Protein AF-A0A1J8QN41-F1 (afdb_monomer)

Foldseek 3Di:
DDDPLVCLVVVVDDQAEDEAEDELQNLLVVLVVVQVDADPVSVLVCCCPPPNVPDDSVVSVVLCVVQDLQLQPFPVHPPHNPPCSHSCNRSRRRCRRCVPGVVVVVSSCVSCPPVHHYHYDYD

Structure (mmCIF, N/CA/C/O backbone):
data_AF-A0A1J8QN41-F1
#
_entry.id   AF-A0A1J8QN41-F1
#
loop_
_atom_site.group_PDB
_atom_site.id
_atom_site.type_symbol
_atom_site.label_atom_id
_atom_site.label_alt_id
_atom_site.label_comp_id
_atom_site.label_asym_id
_atom_site.label_entity_id
_atom_site.label_seq_id
_atom_site.pdbx_PDB_ins_code
_atom_site.Cartn_x
_atom_site.Cartn_y
_atom_site.Cartn_z
_atom_site.occupancy
_atom_site.B_iso_or_equiv
_atom_site.auth_seq_id
_atom_site.auth_comp_id
_atom_site.auth_asym_id
_atom_site.auth_atom_id
_atom_site.pdbx_PDB_model_num
ATOM 1 N N . MET A 1 1 ? 6.567 4.244 25.285 1.00 67.06 1 MET A N 1
ATOM 2 C CA . MET A 1 1 ? 5.118 4.215 24.985 1.00 67.06 1 MET A CA 1
ATOM 3 C C . MET A 1 1 ? 4.868 2.998 24.112 1.00 67.06 1 MET A C 1
ATOM 5 O O . MET A 1 1 ? 5.758 2.677 23.335 1.00 67.06 1 MET A O 1
ATOM 9 N N . ALA A 1 2 ? 3.763 2.276 24.304 1.00 86.12 2 ALA A N 1
ATOM 10 C CA . ALA A 1 2 ? 3.444 1.130 23.451 1.00 86.12 2 ALA A CA 1
ATOM 11 C C . ALA A 1 2 ? 3.110 1.605 22.028 1.00 86.12 2 ALA A C 1
ATOM 13 O O . ALA A 1 2 ? 2.601 2.713 21.858 1.00 86.12 2 ALA A O 1
ATOM 14 N N . ASP A 1 3 ? 3.414 0.776 21.031 1.00 93.44 3 ASP A N 1
ATOM 15 C CA . ASP A 1 3 ? 3.052 1.029 19.635 1.00 93.44 3 ASP A CA 1
ATOM 16 C C . ASP A 1 3 ? 1.517 1.133 19.474 1.00 93.44 3 ASP A C 1
ATOM 18 O O . ASP A 1 3 ? 0.796 0.396 20.159 1.00 93.44 3 ASP A O 1
ATOM 22 N N . PRO A 1 4 ? 0.985 2.008 18.596 1.00 95.62 4 PRO A N 1
ATOM 23 C CA . PRO A 1 4 ? -0.457 2.160 18.406 1.00 95.62 4 PRO A CA 1
ATOM 24 C C . PRO A 1 4 ? -1.207 0.849 18.141 1.00 95.62 4 PRO A C 1
ATOM 26 O O . PRO A 1 4 ? -2.293 0.653 18.687 1.00 95.62 4 PRO A O 1
ATOM 29 N N . GLN A 1 5 ? -0.632 -0.087 17.378 1.00 95.69 5 GLN A N 1
ATOM 30 C CA . GLN A 1 5 ? -1.283 -1.374 17.110 1.00 95.69 5 GLN A CA 1
ATOM 31 C C . GLN A 1 5 ? -1.422 -2.204 18.392 1.00 95.69 5 GLN A C 1
ATOM 33 O O . GLN A 1 5 ? -2.444 -2.854 18.610 1.00 95.69 5 GLN A O 1
ATOM 38 N N . GLN A 1 6 ? -0.433 -2.129 19.287 1.00 97.38 6 GLN A N 1
ATOM 39 C CA . GLN A 1 6 ? -0.479 -2.799 20.589 1.00 97.38 6 GLN A CA 1
ATOM 40 C C . GLN A 1 6 ? -1.533 -2.182 21.512 1.00 97.38 6 GLN A C 1
ATOM 42 O O . GLN A 1 6 ? -2.224 -2.916 22.215 1.00 97.38 6 GLN A O 1
ATOM 47 N N . LEU A 1 7 ? -1.706 -0.856 21.485 1.00 97.44 7 LEU A N 1
ATOM 48 C CA . LEU A 1 7 ? -2.762 -0.186 22.251 1.00 97.44 7 LEU A CA 1
ATOM 49 C C . LEU A 1 7 ? -4.157 -0.640 21.802 1.00 97.44 7 LEU A C 1
ATOM 51 O O . LEU A 1 7 ? -5.001 -0.932 22.649 1.00 97.44 7 LEU A O 1
ATOM 55 N N . VAL A 1 8 ? -4.376 -0.781 20.491 1.00 96.81 8 VAL A N 1
ATOM 56 C CA . VAL A 1 8 ? -5.634 -1.312 19.940 1.00 96.81 8 VAL A CA 1
ATOM 57 C C . VAL A 1 8 ? -5.875 -2.755 20.399 1.00 96.81 8 VAL A C 1
ATOM 59 O O . VAL A 1 8 ? -6.972 -3.054 20.866 1.00 96.81 8 VAL A O 1
ATOM 62 N N . LEU A 1 9 ? -4.863 -3.633 20.335 1.00 96.38 9 LEU A N 1
ATOM 63 C CA . LEU A 1 9 ? -4.978 -5.030 20.795 1.00 96.38 9 LEU A CA 1
ATOM 64 C C . LEU A 1 9 ? -5.269 -5.144 22.295 1.00 96.38 9 LEU A C 1
ATOM 66 O O . LEU A 1 9 ? -5.975 -6.051 22.724 1.00 96.38 9 LEU A O 1
ATOM 70 N N . GLN A 1 10 ? -4.740 -4.221 23.095 1.00 96.00 10 GLN A N 1
ATOM 71 C CA . GLN A 1 10 ? -4.986 -4.156 24.537 1.00 96.00 10 GLN A CA 1
ATOM 72 C C . GLN A 1 10 ? -6.358 -3.556 24.881 1.00 96.00 10 GLN A C 1
ATOM 74 O O . GLN A 1 10 ? -6.699 -3.459 26.058 1.00 96.00 10 GLN A O 1
ATOM 79 N N . GLY A 1 11 ? -7.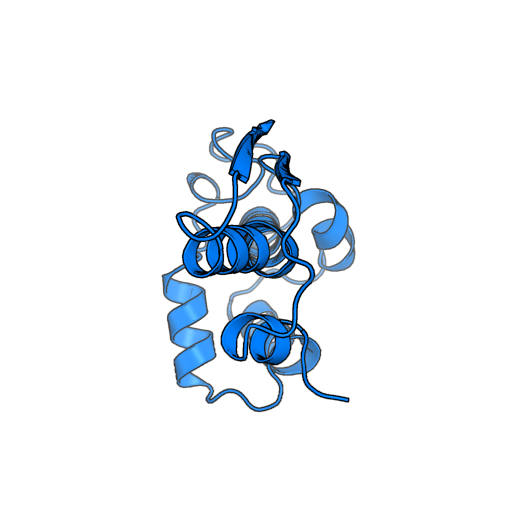132 -3.110 23.884 1.00 94.94 11 GLY A N 1
ATOM 80 C CA . GLY A 1 11 ? -8.378 -2.375 24.097 1.00 94.94 11 GLY A CA 1
ATOM 81 C C . GLY A 1 11 ? -8.167 -0.988 24.710 1.00 94.94 11 GLY A C 1
ATOM 82 O O . GLY A 1 11 ? -9.126 -0.374 25.168 1.00 94.94 11 GLY A O 1
ATOM 83 N N . SER A 1 12 ? -6.930 -0.479 24.716 1.00 96.19 12 SER A N 1
ATOM 84 C CA . SER A 1 12 ? -6.569 0.846 25.225 1.00 96.19 12 SER A CA 1
ATOM 85 C C . SER A 1 12 ? -6.894 1.913 24.182 1.00 96.19 12 SER A C 1
ATOM 87 O O . SER A 1 12 ? -6.024 2.545 23.580 1.00 96.19 12 SER A O 1
ATOM 89 N N . ILE A 1 13 ? -8.186 2.061 23.921 1.00 95.12 13 ILE A N 1
ATOM 90 C CA . ILE A 1 13 ? -8.743 3.006 22.968 1.00 95.12 13 ILE A CA 1
ATOM 91 C C . ILE A 1 13 ? -10.097 3.504 23.469 1.00 95.12 13 ILE A C 1
ATOM 93 O O . ILE A 1 13 ? -10.832 2.772 24.128 1.00 95.12 13 ILE A O 1
ATOM 97 N N . ALA A 1 14 ? -10.426 4.758 23.162 1.00 96.31 14 ALA A N 1
ATOM 98 C CA . ALA A 1 14 ? -11.740 5.309 23.458 1.00 96.31 14 ALA A CA 1
ATOM 99 C C . ALA A 1 14 ? -12.847 4.534 22.723 1.00 96.31 14 ALA A C 1
ATOM 101 O O . ALA A 1 14 ? -12.733 4.262 21.525 1.00 96.31 14 ALA A O 1
ATOM 102 N N . ASP A 1 15 ? -13.916 4.217 23.453 1.00 96.19 15 ASP A N 1
ATOM 103 C CA . ASP A 1 15 ? -15.078 3.498 22.936 1.00 96.19 15 ASP A CA 1
ATOM 104 C C . ASP A 1 15 ? -16.108 4.488 22.374 1.00 96.19 15 ASP A C 1
ATOM 106 O O . ASP A 1 15 ? -17.056 4.892 23.049 1.00 96.19 15 ASP A O 1
ATOM 110 N N . ILE A 1 16 ? -15.846 4.974 21.160 1.00 97.38 16 ILE A N 1
ATOM 111 C CA . ILE A 1 16 ? -16.669 5.968 20.467 1.00 97.38 16 ILE A CA 1
ATOM 112 C C . ILE A 1 16 ? -16.933 5.545 19.015 1.00 97.38 16 ILE A C 1
ATOM 114 O O . ILE A 1 16 ? -16.046 4.989 18.361 1.00 97.38 16 ILE A O 1
ATOM 118 N N . PRO A 1 17 ? -18.127 5.836 18.466 1.00 98.12 17 PRO A N 1
ATOM 119 C CA . PRO A 1 17 ? -18.398 5.623 17.050 1.00 98.12 17 PRO A CA 1
ATOM 120 C C . PRO A 1 17 ? -17.418 6.385 16.151 1.00 98.12 17 PRO A C 1
ATOM 122 O O . PRO A 1 17 ? -17.106 7.545 16.428 1.00 98.12 17 PRO A O 1
ATOM 125 N N . PHE A 1 18 ? -16.974 5.771 15.050 1.00 97.62 18 PHE A N 1
ATOM 126 C CA . PHE A 1 18 ? -16.061 6.422 14.103 1.00 97.62 18 PHE A CA 1
ATOM 127 C C . PHE A 1 18 ? -16.309 6.027 12.642 1.00 97.62 18 PHE A C 1
ATOM 129 O O . PHE A 1 18 ? -16.865 4.968 12.340 1.00 97.62 18 PHE A O 1
ATOM 136 N N . ILE A 1 19 ? -15.850 6.892 11.734 1.00 98.06 19 ILE A N 1
ATOM 137 C CA . ILE A 1 19 ? -15.787 6.653 10.288 1.00 98.06 19 ILE A CA 1
ATOM 138 C C . ILE A 1 19 ? -14.318 6.711 9.867 1.00 98.06 19 ILE A C 1
ATOM 140 O O . ILE A 1 19 ? -13.575 7.564 10.349 1.00 98.06 19 ILE A O 1
ATOM 144 N N . THR A 1 20 ? -13.888 5.810 8.986 1.00 97.88 20 THR A N 1
ATOM 145 C CA . THR A 1 20 ? -12.519 5.793 8.449 1.00 97.88 20 THR A CA 1
ATOM 146 C C . THR A 1 20 ? -12.518 5.409 6.973 1.00 97.88 20 THR A C 1
ATOM 148 O O . THR A 1 20 ? -13.280 4.543 6.552 1.00 97.88 20 THR A O 1
ATOM 151 N N . GLY A 1 21 ? -11.669 6.028 6.169 1.00 97.56 21 GLY A N 1
ATOM 152 C CA . GLY A 1 21 ? -11.544 5.714 4.752 1.00 97.56 21 GLY A CA 1
ATOM 153 C C . GLY A 1 21 ? -10.164 6.070 4.241 1.00 97.56 21 GLY A C 1
ATOM 154 O O . GLY A 1 21 ? -9.406 6.726 4.952 1.00 97.56 21 GLY A O 1
ATOM 155 N N . ASP A 1 22 ? -9.887 5.610 3.029 1.00 98.38 22 ASP A N 1
ATOM 156 C CA . ASP A 1 22 ? -8.669 5.902 2.277 1.00 98.38 22 ASP A CA 1
ATOM 157 C C . ASP A 1 22 ? -9.072 6.264 0.842 1.00 98.38 22 ASP A C 1
ATOM 159 O O . ASP A 1 22 ? -10.099 5.774 0.354 1.00 98.38 22 ASP A O 1
ATOM 163 N N . CYS A 1 23 ? -8.239 7.040 0.160 1.00 97.88 23 CYS A N 1
ATOM 164 C CA . CYS A 1 23 ? -8.244 7.117 -1.298 1.00 97.88 23 CYS A CA 1
ATOM 165 C C . CYS A 1 23 ? -7.786 5.771 -1.890 1.00 97.88 23 CYS A C 1
ATOM 167 O O . CYS A 1 23 ? -7.036 5.039 -1.249 1.00 97.88 23 CYS A O 1
ATOM 169 N N . ASP A 1 24 ? -8.166 5.437 -3.119 1.00 96.75 24 ASP A N 1
ATOM 170 C CA . ASP A 1 24 ? -7.715 4.199 -3.768 1.00 96.75 24 ASP A CA 1
ATOM 171 C C . ASP A 1 24 ? -6.197 4.179 -4.009 1.00 96.75 24 ASP A C 1
ATOM 173 O O . ASP A 1 24 ? -5.570 3.124 -3.934 1.00 96.75 24 ASP A O 1
ATOM 177 N N . ASP A 1 25 ? -5.593 5.350 -4.218 1.00 98.25 25 ASP A N 1
ATOM 178 C CA . ASP A 1 25 ? -4.209 5.504 -4.673 1.00 98.25 25 ASP A CA 1
ATOM 179 C C . ASP A 1 25 ? -3.322 6.317 -3.708 1.00 98.25 25 ASP A C 1
ATOM 181 O O . ASP A 1 25 ? -2.476 7.114 -4.134 1.00 98.25 25 ASP A O 1
ATOM 185 N N . GLU A 1 26 ? -3.486 6.110 -2.394 1.00 98.38 26 GLU A N 1
ATOM 186 C CA . GLU A 1 26 ? -2.787 6.860 -1.327 1.00 98.38 26 GLU A CA 1
ATOM 187 C C . GLU A 1 26 ? -1.265 6.926 -1.516 1.00 98.38 26 GLU A C 1
ATOM 189 O O . GLU A 1 26 ? -0.621 7.942 -1.255 1.00 98.38 26 GLU A O 1
ATOM 194 N N . GLY A 1 27 ? -0.662 5.832 -1.986 1.00 98.12 27 GLY A N 1
ATOM 195 C CA . GLY A 1 27 ? 0.789 5.705 -2.086 1.00 98.12 27 GLY A CA 1
ATOM 196 C C . GLY A 1 27 ? 1.436 6.506 -3.217 1.00 98.12 27 GLY A C 1
ATOM 197 O O . GLY A 1 27 ? 2.644 6.753 -3.180 1.00 98.12 27 GLY A O 1
ATOM 198 N N . THR A 1 28 ? 0.659 6.937 -4.215 1.00 98.19 28 THR A N 1
ATOM 199 C CA . THR A 1 28 ? 1.192 7.552 -5.444 1.00 98.19 28 THR A CA 1
ATOM 200 C C . THR A 1 28 ? 2.013 8.805 -5.165 1.00 98.19 28 THR A C 1
ATOM 202 O O . THR A 1 28 ? 3.114 8.954 -5.701 1.00 98.19 28 THR A O 1
ATOM 205 N N . ILE A 1 29 ? 1.528 9.683 -4.281 1.00 97.62 29 ILE A N 1
ATOM 206 C CA . ILE A 1 29 ? 2.217 10.933 -3.944 1.00 97.62 29 ILE A CA 1
ATOM 207 C C . ILE A 1 29 ? 3.552 10.683 -3.228 1.00 97.62 29 ILE A C 1
ATOM 209 O O . ILE A 1 29 ? 4.528 11.399 -3.459 1.00 97.62 29 ILE A O 1
ATOM 213 N N . PHE A 1 30 ? 3.634 9.636 -2.408 1.00 96.44 30 PHE A N 1
ATOM 214 C CA . PHE A 1 30 ? 4.847 9.289 -1.666 1.00 96.44 30 PHE A CA 1
ATOM 215 C C . PHE A 1 30 ? 5.916 8.673 -2.580 1.00 96.44 30 PHE A C 1
ATOM 217 O O . PHE A 1 30 ? 7.115 8.919 -2.400 1.00 96.44 30 PHE A O 1
ATOM 224 N N . SER A 1 31 ? 5.492 7.956 -3.622 1.00 97.31 31 SER A N 1
ATOM 225 C CA . SER A 1 31 ? 6.383 7.250 -4.548 1.00 97.31 31 SER A CA 1
ATOM 226 C C . SER A 1 31 ? 7.187 8.159 -5.479 1.00 97.31 31 SER A C 1
ATOM 228 O O . SER A 1 31 ? 8.229 7.742 -5.993 1.00 97.31 31 SER A O 1
ATOM 230 N N . PHE A 1 32 ? 6.808 9.434 -5.629 1.00 97.56 32 PHE A N 1
ATOM 231 C CA . PHE A 1 32 ? 7.627 10.422 -6.350 1.00 97.56 32 PHE A CA 1
ATOM 232 C C . PHE A 1 32 ? 9.030 10.589 -5.749 1.00 97.56 32 PHE A C 1
ATOM 234 O O . PHE A 1 32 ? 9.975 10.919 -6.463 1.00 97.56 32 PHE A O 1
ATOM 241 N N . SER A 1 33 ? 9.197 10.321 -4.451 1.00 96.50 33 SER A N 1
ATOM 242 C CA . SER A 1 33 ? 10.501 10.390 -3.778 1.00 96.50 33 SER A CA 1
ATOM 243 C C . SER A 1 33 ? 11.436 9.210 -4.091 1.00 96.50 33 SER A C 1
ATOM 245 O O . SER A 1 33 ? 12.602 9.236 -3.707 1.00 96.50 33 SER A O 1
ATOM 247 N N . THR A 1 34 ? 10.945 8.192 -4.804 1.00 97.00 34 THR A N 1
ATOM 248 C CA . THR A 1 34 ? 11.638 6.910 -5.037 1.00 97.00 34 THR A CA 1
ATOM 249 C C . THR A 1 34 ? 11.864 6.586 -6.516 1.00 97.00 34 THR A C 1
ATOM 251 O O . THR A 1 34 ? 12.178 5.453 -6.870 1.00 97.00 34 THR A O 1
ATOM 254 N N . LEU A 1 35 ? 11.736 7.576 -7.408 1.00 98.00 35 LEU A N 1
ATOM 255 C CA . LEU A 1 35 ? 11.816 7.379 -8.866 1.00 98.00 35 LEU A CA 1
ATOM 256 C C . LEU A 1 35 ? 13.160 6.814 -9.363 1.00 98.00 35 LEU A C 1
ATOM 258 O O . LEU A 1 35 ? 13.233 6.290 -10.472 1.00 98.00 35 LEU A O 1
ATOM 262 N N . ASN A 1 36 ? 14.222 6.903 -8.559 1.00 98.00 36 ASN A N 1
ATOM 263 C CA . ASN A 1 36 ? 15.529 6.320 -8.861 1.00 98.00 36 ASN A CA 1
ATOM 264 C C . ASN A 1 36 ? 15.594 4.794 -8.647 1.00 98.00 36 ASN A C 1
ATOM 266 O O . ASN A 1 36 ? 16.560 4.169 -9.084 1.00 98.00 36 ASN A O 1
ATOM 270 N N . ILE A 1 37 ? 14.596 4.192 -7.995 1.00 98.19 37 ILE A N 1
ATOM 271 C CA . ILE A 1 37 ? 14.481 2.742 -7.815 1.00 98.19 37 ILE A CA 1
ATOM 272 C C . ILE A 1 37 ? 13.839 2.151 -9.069 1.00 98.19 37 ILE A C 1
ATOM 274 O O . ILE A 1 37 ? 12.707 2.472 -9.427 1.00 98.19 37 ILE A O 1
ATOM 278 N N . THR A 1 38 ? 14.589 1.297 -9.764 1.00 97.62 38 THR A N 1
ATOM 279 C CA . THR A 1 38 ? 14.200 0.764 -11.082 1.00 97.62 38 THR A CA 1
ATOM 280 C C . THR A 1 38 ? 14.345 -0.752 -11.197 1.00 97.62 38 THR A C 1
ATOM 282 O O . THR A 1 38 ? 13.875 -1.338 -12.168 1.00 97.62 38 THR A O 1
ATOM 285 N N . THR A 1 39 ? 14.946 -1.413 -10.205 1.00 98.38 39 THR A N 1
ATOM 286 C CA . THR A 1 39 ? 15.138 -2.870 -10.192 1.00 98.38 39 THR A CA 1
ATOM 287 C C . THR A 1 39 ? 14.601 -3.496 -8.910 1.00 98.38 39 THR A C 1
ATOM 289 O O . THR A 1 39 ? 14.528 -2.839 -7.871 1.00 98.38 39 THR A O 1
ATOM 292 N N . ASP A 1 40 ? 14.284 -4.790 -8.968 1.00 97.88 40 ASP A N 1
ATOM 293 C CA . ASP A 1 40 ? 13.818 -5.561 -7.810 1.00 97.88 40 ASP A CA 1
ATOM 294 C C . ASP A 1 40 ? 14.833 -5.558 -6.663 1.00 97.88 40 ASP A C 1
ATOM 296 O O . ASP A 1 40 ? 14.450 -5.443 -5.504 1.00 97.88 40 ASP A O 1
ATOM 300 N N . ALA A 1 41 ? 16.132 -5.612 -6.978 1.00 98.25 41 ALA A N 1
ATOM 301 C CA . ALA A 1 41 ? 17.191 -5.556 -5.974 1.00 98.25 41 ALA A CA 1
ATOM 302 C C . ALA A 1 41 ? 17.232 -4.198 -5.254 1.00 98.25 41 ALA A C 1
ATOM 304 O O . ALA A 1 41 ? 17.330 -4.161 -4.031 1.00 98.25 41 ALA A O 1
ATOM 305 N N . GLN A 1 42 ? 17.096 -3.089 -5.993 1.00 98.50 42 GLN A N 1
ATOM 306 C CA . GLN A 1 42 ? 17.032 -1.745 -5.403 1.00 98.50 42 GLN A CA 1
ATOM 307 C C . GLN A 1 42 ? 15.777 -1.562 -4.544 1.00 98.50 42 GLN A C 1
ATOM 309 O O . GLN A 1 42 ? 15.837 -0.926 -3.494 1.00 98.50 42 GLN A O 1
ATOM 314 N N . LEU A 1 43 ? 14.643 -2.124 -4.975 1.00 98.12 43 LEU A N 1
ATOM 315 C CA . LEU A 1 43 ? 13.414 -2.097 -4.191 1.00 98.12 43 LEU A CA 1
ATOM 316 C C . LEU A 1 43 ? 13.553 -2.928 -2.908 1.00 98.12 43 LEU A C 1
ATOM 318 O O . LEU A 1 43 ? 13.211 -2.439 -1.835 1.00 98.12 43 LEU A O 1
ATOM 322 N N . ALA A 1 44 ? 14.089 -4.148 -2.997 1.00 98.31 44 ALA A N 1
ATOM 323 C CA . ALA A 1 44 ? 14.352 -4.995 -1.834 1.00 98.31 44 ALA A CA 1
ATOM 324 C C . ALA A 1 44 ? 15.277 -4.297 -0.827 1.00 98.31 44 ALA A C 1
ATOM 326 O O . ALA A 1 44 ? 14.984 -4.274 0.367 1.00 98.31 44 ALA A O 1
ATOM 327 N N . GLU A 1 45 ? 16.362 -3.687 -1.313 1.00 98.44 45 GLU A N 1
ATOM 328 C CA . GLU A 1 45 ? 17.296 -2.915 -0.493 1.00 98.44 45 GLU A CA 1
ATOM 329 C C . GLU A 1 45 ? 16.592 -1.736 0.186 1.00 98.44 45 GLU A C 1
ATOM 331 O O . GLU A 1 45 ? 16.689 -1.585 1.400 1.00 98.44 45 GLU A O 1
ATOM 336 N N . TYR A 1 46 ? 15.804 -0.954 -0.555 1.00 98.12 46 TYR A N 1
ATOM 337 C CA . TYR A 1 46 ? 15.039 0.159 0.007 1.00 98.12 46 TYR A CA 1
ATOM 338 C C . TYR A 1 46 ? 14.067 -0.290 1.111 1.00 98.12 46 TYR A C 1
ATOM 340 O O . TYR A 1 46 ? 14.017 0.322 2.182 1.00 98.12 46 TYR A O 1
ATOM 348 N N . LEU A 1 47 ? 13.320 -1.374 0.884 1.00 98.12 47 LEU A N 1
ATOM 349 C CA . LEU A 1 47 ? 12.383 -1.926 1.866 1.00 98.12 47 LEU A CA 1
ATOM 350 C C . LEU A 1 47 ? 13.111 -2.441 3.110 1.00 98.12 47 LEU A C 1
ATOM 352 O O . LEU A 1 47 ? 12.694 -2.147 4.230 1.00 98.12 47 LEU A O 1
ATOM 356 N N . GLN A 1 48 ? 14.224 -3.154 2.931 1.00 98.25 48 GLN A N 1
ATOM 357 C CA . GLN A 1 48 ? 15.046 -3.624 4.041 1.00 98.25 48 GLN A CA 1
ATOM 358 C C . GLN A 1 48 ? 15.635 -2.447 4.825 1.00 98.25 48 GLN A C 1
ATOM 360 O O . GLN A 1 48 ? 15.585 -2.454 6.046 1.00 98.25 48 GLN A O 1
ATOM 365 N N . THR A 1 49 ? 16.181 -1.426 4.168 1.00 97.88 49 THR A N 1
ATOM 366 C CA . THR A 1 49 ? 16.867 -0.320 4.849 1.00 97.88 49 THR A CA 1
ATOM 367 C C . THR A 1 49 ? 15.904 0.617 5.574 1.00 97.88 49 THR A C 1
ATOM 369 O O . THR A 1 49 ? 16.173 0.992 6.715 1.00 97.88 49 THR A O 1
ATOM 372 N N . TYR A 1 50 ? 14.806 1.016 4.928 1.00 97.19 50 TYR A N 1
ATOM 373 C CA . TYR A 1 50 ? 13.985 2.133 5.407 1.00 97.19 50 TYR A CA 1
ATOM 374 C C . TYR A 1 50 ? 12.663 1.717 6.046 1.00 97.19 50 TYR A C 1
ATOM 376 O O . TYR A 1 50 ? 12.171 2.433 6.914 1.00 97.19 50 TYR A O 1
ATOM 384 N N . TRP A 1 51 ? 12.095 0.578 5.647 1.00 96.88 51 TRP A N 1
ATOM 385 C CA . TRP A 1 51 ? 10.797 0.127 6.155 1.00 96.88 51 TRP A CA 1
ATOM 386 C C . TRP A 1 51 ? 10.944 -0.964 7.207 1.00 96.88 51 TRP A C 1
ATOM 388 O O . TRP A 1 51 ? 10.311 -0.909 8.261 1.00 96.88 51 TRP A O 1
ATOM 398 N N . PHE A 1 52 ? 11.808 -1.942 6.947 1.00 97.19 52 PHE A N 1
ATOM 399 C CA . PHE A 1 52 ? 11.888 -3.158 7.744 1.00 97.19 52 PHE A CA 1
ATOM 400 C C . PHE A 1 52 ? 13.339 -3.560 8.073 1.00 97.19 52 PHE A C 1
ATOM 402 O O . PHE A 1 52 ? 13.743 -4.682 7.765 1.00 97.19 52 PHE A O 1
ATOM 409 N N . PRO A 1 53 ? 14.122 -2.708 8.769 1.00 97.62 53 PRO A N 1
ATOM 410 C CA . PRO A 1 53 ? 15.545 -2.952 9.062 1.00 97.62 53 PRO A CA 1
ATOM 411 C C . PRO A 1 53 ? 15.824 -4.252 9.814 1.00 97.62 53 PRO A C 1
ATOM 413 O O . PRO A 1 53 ? 16.891 -4.839 9.646 1.00 97.62 53 PRO A O 1
ATOM 416 N N . SER A 1 54 ? 14.861 -4.730 10.602 1.00 97.31 54 SER A N 1
ATOM 417 C CA . SER A 1 54 ? 14.987 -5.956 11.396 1.00 97.31 54 SER A CA 1
ATOM 418 C C . SER A 1 54 ? 14.285 -7.170 10.778 1.00 97.31 54 SER A C 1
ATOM 420 O O . SER A 1 54 ? 14.285 -8.237 11.393 1.00 97.31 54 SER A O 1
ATOM 422 N N . ALA A 1 55 ? 13.641 -7.032 9.613 1.00 97.19 55 ALA A N 1
ATOM 423 C CA . ALA A 1 55 ? 12.959 -8.158 8.984 1.00 97.19 55 ALA A CA 1
ATOM 424 C C . ALA A 1 55 ? 13.968 -9.138 8.362 1.00 97.19 55 ALA A C 1
ATOM 426 O O . ALA A 1 55 ? 14.987 -8.704 7.818 1.00 97.19 55 ALA A O 1
ATOM 427 N N . PRO A 1 56 ? 13.695 -10.455 8.399 1.00 97.75 56 PRO A N 1
ATOM 428 C CA . PRO A 1 56 ? 14.462 -11.426 7.629 1.00 97.75 56 PRO A CA 1
ATOM 429 C C . PRO A 1 56 ? 14.339 -11.153 6.126 1.00 97.75 56 PRO A C 1
ATOM 431 O O . PRO A 1 56 ? 13.243 -10.858 5.650 1.00 97.75 56 PRO A O 1
ATOM 434 N N . ALA A 1 57 ? 15.417 -11.362 5.367 1.00 95.94 57 ALA A N 1
ATOM 435 C CA . ALA A 1 57 ? 15.420 -11.170 3.912 1.00 95.94 57 ALA A CA 1
ATOM 436 C C . ALA A 1 57 ? 14.286 -11.939 3.203 1.00 95.94 57 ALA A C 1
ATOM 438 O O . ALA A 1 57 ? 13.610 -11.387 2.341 1.00 95.94 57 ALA A O 1
ATOM 439 N N . ALA A 1 58 ? 13.988 -13.166 3.649 1.00 97.88 58 ALA A N 1
ATOM 440 C CA . ALA A 1 58 ? 12.890 -13.976 3.115 1.00 97.88 58 ALA A CA 1
ATOM 441 C C . ALA A 1 58 ? 11.505 -13.307 3.248 1.00 97.88 58 ALA A C 1
ATOM 443 O O . ALA A 1 58 ? 10.631 -13.531 2.416 1.00 97.88 58 ALA A O 1
ATOM 444 N N . ALA A 1 59 ? 11.293 -12.471 4.272 1.00 98.12 59 ALA A N 1
ATOM 445 C CA . ALA A 1 59 ? 10.048 -11.719 4.420 1.00 98.12 59 ALA A CA 1
ATOM 446 C C . ALA A 1 59 ? 9.952 -10.583 3.389 1.00 98.12 59 ALA A C 1
ATOM 448 O O . ALA A 1 59 ? 8.871 -10.333 2.860 1.00 98.12 59 ALA A O 1
ATOM 449 N N . ILE A 1 60 ? 11.076 -9.934 3.062 1.00 98.25 60 ILE A N 1
ATOM 450 C CA . ILE A 1 60 ? 11.140 -8.928 1.991 1.00 98.25 60 ILE A CA 1
ATOM 451 C C . ILE A 1 60 ? 10.920 -9.588 0.629 1.00 98.25 60 ILE A C 1
ATOM 453 O O . ILE A 1 60 ? 10.133 -9.094 -0.171 1.00 98.25 60 ILE A O 1
ATOM 457 N N . GLU A 1 61 ? 11.539 -10.739 0.377 1.00 97.00 61 GLU A N 1
ATOM 458 C CA . GLU A 1 61 ? 11.317 -11.512 -0.851 1.00 97.00 61 GLU A CA 1
ATOM 459 C C . GLU A 1 61 ? 9.845 -11.914 -1.004 1.00 97.00 61 GLU A C 1
ATOM 461 O O . GLU A 1 61 ? 9.257 -11.742 -2.070 1.00 97.00 61 GLU A O 1
ATOM 466 N N . GLN A 1 62 ? 9.215 -12.382 0.076 1.00 98.06 62 GLN A N 1
ATOM 467 C CA . GLN A 1 62 ? 7.792 -12.710 0.072 1.00 98.06 62 GLN A CA 1
ATOM 468 C C . GLN A 1 62 ? 6.914 -11.472 -0.167 1.00 98.06 62 GLN A C 1
ATOM 470 O O . GLN A 1 62 ? 5.927 -11.549 -0.897 1.00 98.06 62 GLN A O 1
ATOM 475 N N . LEU A 1 63 ? 7.281 -10.320 0.397 1.00 97.50 63 LEU A N 1
ATOM 476 C CA . LEU A 1 63 ? 6.600 -9.055 0.136 1.00 97.50 63 LEU A CA 1
ATOM 477 C C . LEU A 1 63 ? 6.661 -8.687 -1.355 1.00 97.50 63 LEU A C 1
ATOM 479 O O . LEU A 1 63 ? 5.647 -8.308 -1.934 1.00 97.50 63 LEU A O 1
ATOM 483 N N . LEU A 1 64 ? 7.812 -8.879 -2.002 1.00 97.62 64 LEU A N 1
ATOM 484 C CA . LEU A 1 64 ? 7.967 -8.658 -3.441 1.00 97.62 64 LEU A CA 1
ATOM 485 C C . LEU A 1 64 ? 7.147 -9.629 -4.305 1.00 97.62 64 LEU A C 1
ATOM 487 O O . LEU A 1 64 ? 6.841 -9.298 -5.448 1.00 97.62 64 LEU A O 1
ATOM 491 N N . VAL A 1 65 ? 6.750 -10.790 -3.783 1.00 98.06 65 VAL A N 1
ATOM 492 C CA . VAL A 1 65 ? 5.789 -11.679 -4.458 1.00 98.06 65 VAL A CA 1
ATOM 493 C C . VAL A 1 65 ? 4.363 -11.134 -4.352 1.00 98.06 65 VAL A C 1
ATOM 495 O O . VAL A 1 65 ? 3.614 -11.212 -5.323 1.00 98.06 65 VAL A O 1
ATOM 498 N N . TYR A 1 66 ? 3.982 -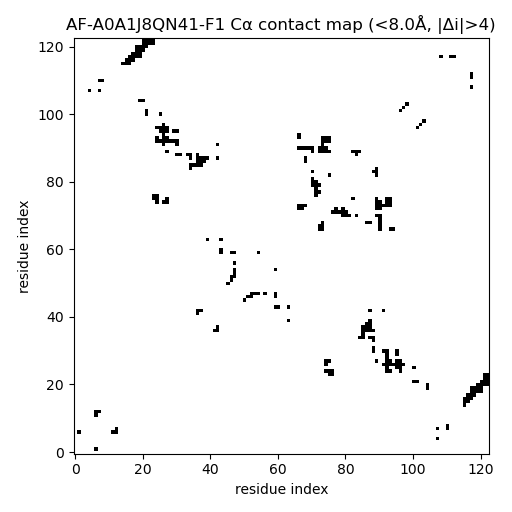10.570 -3.201 1.00 98.12 66 TYR A N 1
ATOM 499 C CA . TYR A 1 66 ? 2.647 -9.985 -3.009 1.00 98.12 66 TYR A CA 1
ATOM 500 C C . TYR A 1 66 ? 2.429 -8.692 -3.792 1.00 98.12 66 TYR A C 1
ATOM 502 O O . TYR A 1 66 ? 1.307 -8.422 -4.208 1.00 98.1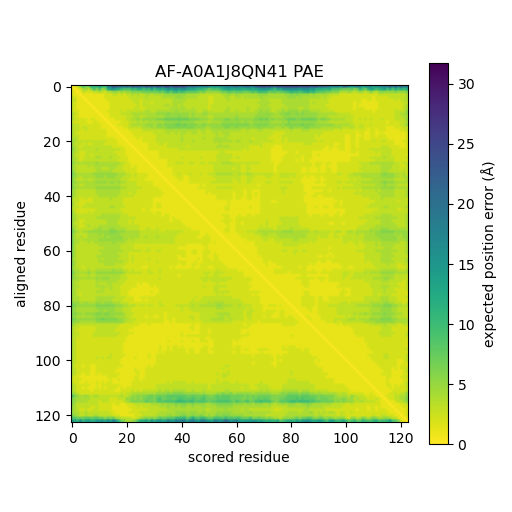2 66 TYR A O 1
ATOM 510 N N . TYR A 1 67 ? 3.495 -7.930 -4.023 1.00 98.31 67 TYR A N 1
ATOM 511 C CA . TYR A 1 67 ? 3.489 -6.760 -4.895 1.00 98.31 67 TYR A CA 1
ATOM 512 C C . TYR A 1 67 ? 4.319 -7.080 -6.137 1.00 98.31 67 TYR A C 1
ATOM 514 O O . TYR A 1 67 ? 5.526 -6.858 -6.101 1.00 98.31 67 TYR A O 1
ATOM 522 N N . PRO A 1 68 ? 3.751 -7.642 -7.216 1.00 97.81 68 PRO A N 1
ATOM 523 C CA . PRO A 1 68 ? 4.511 -7.963 -8.423 1.00 97.81 68 PRO A CA 1
ATOM 524 C C . PRO A 1 68 ? 4.928 -6.700 -9.197 1.00 97.81 68 PRO A C 1
ATOM 526 O O . PRO A 1 68 ? 4.328 -5.640 -9.053 1.00 97.81 68 PRO A O 1
ATOM 529 N N . GLN A 1 69 ? 5.948 -6.813 -10.057 1.00 97.06 69 GLN A N 1
ATOM 530 C CA . GLN A 1 69 ? 6.395 -5.712 -10.931 1.00 97.06 69 GLN A CA 1
ATOM 531 C C . GLN A 1 69 ? 5.457 -5.457 -12.131 1.00 97.06 69 GLN A C 1
ATOM 533 O O . GLN A 1 69 ? 5.676 -4.534 -12.908 1.00 97.06 69 GLN A O 1
ATOM 538 N N . ASP A 1 70 ? 4.431 -6.286 -12.327 1.00 98.06 70 ASP A N 1
ATOM 539 C CA . ASP A 1 70 ? 3.446 -6.086 -13.388 1.00 98.06 70 ASP A CA 1
ATOM 540 C C . ASP A 1 70 ? 2.704 -4.750 -13.176 1.00 98.06 70 ASP A C 1
ATOM 542 O O . ASP A 1 70 ? 1.954 -4.621 -12.203 1.00 98.06 70 ASP A O 1
ATOM 546 N N . PRO A 1 71 ? 2.871 -3.757 -14.072 1.00 97.38 71 PRO A N 1
ATOM 547 C CA . PRO A 1 71 ? 2.333 -2.411 -13.875 1.00 97.38 71 PRO A CA 1
ATOM 548 C C . PRO A 1 71 ? 0.799 -2.383 -13.853 1.00 97.38 71 PRO A C 1
ATOM 550 O O . PRO A 1 71 ? 0.203 -1.433 -13.345 1.00 97.38 71 PRO A O 1
ATOM 553 N N . THR A 1 72 ? 0.140 -3.428 -14.369 1.00 98.19 72 THR A N 1
ATOM 554 C CA . THR A 1 72 ? -1.324 -3.546 -14.342 1.00 98.19 72 THR A CA 1
ATOM 555 C C . THR A 1 72 ? -1.880 -3.851 -12.951 1.00 98.19 72 THR A C 1
ATOM 557 O O . THR A 1 72 ? -3.062 -3.619 -12.714 1.00 98.19 72 THR A O 1
ATOM 560 N N . GLN A 1 73 ? -1.035 -4.324 -12.031 1.00 98.38 73 GLN A N 1
ATOM 561 C CA . GLN A 1 73 ? -1.405 -4.663 -10.654 1.00 98.38 73 GLN A CA 1
ATOM 562 C C . GLN A 1 73 ? -1.033 -3.565 -9.651 1.00 98.38 73 GLN A C 1
ATOM 564 O O . GLN A 1 73 ? -1.281 -3.724 -8.458 1.00 98.38 73 GLN A O 1
ATOM 569 N N . GLY A 1 74 ? -0.423 -2.470 -10.119 1.00 98.12 74 GLY A N 1
ATOM 570 C CA . GLY A 1 74 ? 0.046 -1.390 -9.261 1.00 98.12 74 GLY A CA 1
ATOM 571 C C . GLY A 1 74 ? -0.823 -0.125 -9.275 1.00 98.12 74 GLY A C 1
ATOM 572 O O . GLY A 1 74 ? -1.618 0.078 -10.190 1.00 98.12 74 GLY A O 1
ATOM 573 N N . SER A 1 75 ? -0.601 0.757 -8.297 1.00 98.50 75 SER A N 1
ATOM 574 C CA . SER A 1 75 ? -1.244 2.067 -8.136 1.00 98.50 75 SER A CA 1
ATOM 575 C C . SER A 1 75 ? -0.577 3.157 -9.009 1.00 98.50 75 SER A C 1
ATOM 577 O O . SER A 1 75 ? 0.648 3.263 -8.966 1.00 98.50 75 SER A O 1
ATOM 579 N N . PRO A 1 76 ? -1.294 3.981 -9.808 1.00 98.44 76 PRO A N 1
ATOM 580 C CA . PRO A 1 76 ? -2.749 4.097 -9.865 1.00 98.44 76 PRO A CA 1
ATOM 581 C C . PRO A 1 76 ? -3.460 2.832 -10.350 1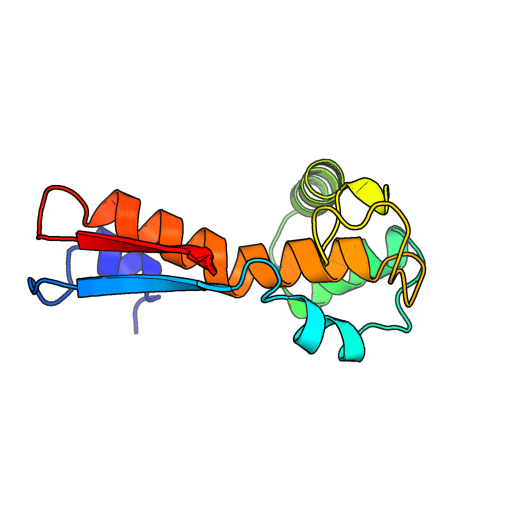.00 98.44 76 PRO A C 1
ATOM 583 O O . PRO A 1 76 ? -3.157 2.340 -11.448 1.00 98.44 76 PRO A O 1
ATOM 586 N N . TYR A 1 77 ? -4.372 2.299 -9.534 1.00 98.12 77 TYR A N 1
ATOM 587 C CA . TYR A 1 77 ? -5.029 1.020 -9.801 1.00 98.12 77 TYR A CA 1
ATOM 588 C C . TYR A 1 77 ? -5.978 1.131 -11.001 1.00 98.12 77 TYR A C 1
ATOM 590 O O . TYR A 1 77 ? -6.396 2.217 -11.389 1.00 98.12 77 TYR A O 1
ATOM 598 N N . ASP A 1 78 ? -6.268 0.003 -11.655 1.00 97.44 78 ASP A N 1
ATOM 599 C CA . ASP A 1 78 ? -7.186 -0.080 -12.805 1.00 97.44 78 ASP A CA 1
ATOM 600 C C . ASP A 1 78 ? -6.824 0.808 -14.019 1.00 97.44 78 ASP A C 1
ATOM 602 O O . ASP A 1 78 ? -7.632 1.028 -14.922 1.00 97.44 78 ASP A O 1
ATOM 606 N N . THR A 1 79 ? -5.568 1.261 -14.110 1.00 98.38 79 THR A N 1
ATOM 607 C CA . THR A 1 79 ? -5.059 2.061 -15.244 1.00 98.38 79 THR A CA 1
ATOM 608 C C . THR A 1 79 ? -4.208 1.262 -16.242 1.00 98.38 79 THR A C 1
ATOM 610 O O . THR A 1 79 ? -3.633 1.821 -17.182 1.00 98.38 79 THR A O 1
ATOM 613 N N . GLY A 1 80 ? -4.108 -0.061 -16.070 1.00 97.75 80 GLY A N 1
ATOM 614 C CA . GLY A 1 80 ? -3.234 -0.910 -16.882 1.00 97.75 80 GLY A CA 1
ATOM 615 C C . GLY A 1 80 ? -1.768 -0.476 -16.763 1.00 97.75 80 GLY A C 1
ATOM 616 O O . GLY A 1 80 ? -1.280 -0.245 -15.664 1.00 97.75 80 GLY A O 1
ATOM 617 N N . ALA A 1 81 ? -1.064 -0.338 -17.889 1.00 97.06 81 ALA A N 1
ATOM 618 C CA . ALA A 1 81 ? 0.338 0.104 -17.913 1.00 97.06 81 ALA A CA 1
ATOM 619 C C . ALA A 1 81 ? 0.520 1.638 -17.945 1.00 97.06 81 ALA A C 1
ATOM 621 O O . ALA A 1 81 ? 1.641 2.125 -18.098 1.00 97.06 81 ALA A O 1
ATOM 622 N N . LEU A 1 82 ? -0.564 2.418 -17.861 1.00 98.31 82 LEU A N 1
ATOM 623 C CA . LEU A 1 82 ? -0.466 3.877 -17.813 1.00 98.31 82 LEU A CA 1
ATOM 624 C C . LEU A 1 82 ? 0.126 4.337 -16.474 1.00 98.31 82 LEU A C 1
ATOM 626 O O . LEU A 1 82 ? -0.041 3.678 -15.449 1.00 98.31 82 LEU A O 1
ATOM 630 N N . TYR A 1 83 ? 0.776 5.503 -16.500 1.00 97.69 83 TYR A N 1
ATOM 631 C CA . TYR A 1 83 ? 1.334 6.196 -15.329 1.00 97.69 83 TYR A CA 1
ATOM 632 C C . TYR A 1 83 ? 2.505 5.490 -14.618 1.00 97.69 83 TYR A C 1
ATOM 634 O O . TYR A 1 83 ? 2.849 5.858 -13.500 1.00 97.69 83 TYR A O 1
ATOM 642 N N . GLU A 1 84 ? 3.176 4.537 -15.269 1.00 97.19 84 GLU A N 1
ATOM 643 C CA . GLU A 1 84 ? 4.431 3.953 -14.772 1.00 97.19 84 GLU A CA 1
ATOM 644 C C . GLU A 1 84 ? 5.597 4.953 -14.930 1.00 97.19 84 GLU A C 1
ATOM 646 O O . GLU A 1 84 ? 6.288 4.979 -15.948 1.00 97.19 84 GLU A O 1
ATOM 651 N N . LEU A 1 85 ? 5.791 5.834 -13.940 1.00 97.44 85 LEU A N 1
ATOM 652 C CA . LEU A 1 85 ? 6.785 6.920 -14.009 1.00 97.44 85 LEU A CA 1
ATOM 653 C C . LEU A 1 85 ? 8.246 6.438 -13.908 1.00 97.44 85 LEU A C 1
ATOM 655 O O . LEU A 1 85 ? 9.160 7.125 -14.364 1.00 97.44 85 LEU A O 1
ATOM 659 N N . SER A 1 86 ? 8.473 5.268 -13.316 1.00 96.69 86 SER A N 1
ATOM 660 C CA . SER A 1 86 ? 9.739 4.525 -13.289 1.00 96.69 86 SER A CA 1
ATOM 661 C C . SER A 1 86 ? 9.417 3.033 -13.255 1.00 96.69 86 SER A C 1
ATOM 663 O O . SER A 1 86 ? 8.298 2.682 -12.931 1.00 96.69 86 SER A O 1
ATOM 665 N N . ALA A 1 87 ? 10.367 2.136 -13.529 1.00 97.69 87 ALA A N 1
ATOM 666 C CA . ALA A 1 87 ? 10.093 0.693 -13.639 1.00 97.69 87 ALA A CA 1
ATOM 667 C C . ALA A 1 87 ? 9.563 -0.004 -12.361 1.00 97.69 87 ALA A C 1
ATOM 669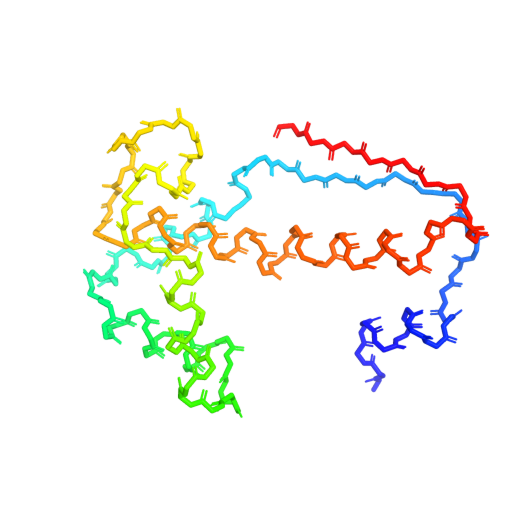 O O . ALA A 1 87 ? 9.263 -1.197 -12.406 1.00 97.69 87 ALA A O 1
ATOM 670 N N . GLN A 1 88 ? 9.527 0.694 -11.223 1.00 98.25 88 GLN A N 1
ATOM 671 C CA . GLN A 1 88 ? 8.998 0.203 -9.945 1.00 98.25 88 GLN A CA 1
ATOM 672 C C . GLN A 1 88 ? 7.967 1.175 -9.350 1.00 98.25 88 GLN A C 1
ATOM 674 O O . GLN A 1 88 ? 7.560 0.990 -8.205 1.00 98.25 88 GLN A O 1
ATOM 679 N N . PHE A 1 89 ? 7.569 2.225 -10.079 1.00 98.50 89 PHE A N 1
ATOM 680 C CA . PHE A 1 89 ? 6.757 3.310 -9.534 1.00 98.50 89 PHE A CA 1
ATOM 681 C C . PHE A 1 89 ? 5.410 2.793 -9.044 1.00 98.50 89 PHE A C 1
ATOM 683 O O . PHE A 1 89 ? 5.072 2.998 -7.878 1.00 98.50 89 PHE A O 1
ATOM 690 N N . LYS A 1 90 ? 4.665 2.071 -9.889 1.00 98.69 90 LYS A N 1
ATOM 691 C CA . LYS A 1 90 ? 3.317 1.636 -9.503 1.00 98.69 90 LYS A CA 1
ATOM 692 C C . LYS A 1 90 ? 3.338 0.565 -8.422 1.00 98.69 90 LYS A C 1
ATOM 694 O O . LYS A 1 90 ? 2.483 0.528 -7.534 1.00 98.69 90 LYS A O 1
ATOM 699 N N . ARG A 1 91 ? 4.359 -0.289 -8.449 1.00 98.44 91 ARG A N 1
ATOM 700 C CA . ARG A 1 91 ? 4.603 -1.298 -7.414 1.00 98.44 91 ARG A CA 1
ATOM 701 C C . ARG A 1 91 ? 4.915 -0.656 -6.061 1.00 98.44 91 ARG A C 1
ATOM 703 O O . ARG A 1 91 ? 4.316 -1.035 -5.057 1.00 98.44 91 ARG A O 1
ATOM 710 N N . MET A 1 92 ? 5.812 0.332 -6.038 1.00 98.31 92 MET A N 1
ATOM 711 C CA . MET A 1 92 ? 6.152 1.088 -4.832 1.00 98.31 92 MET A CA 1
ATOM 712 C C . MET A 1 92 ? 4.931 1.832 -4.285 1.00 98.31 92 MET A C 1
ATOM 714 O O . MET A 1 92 ? 4.670 1.750 -3.087 1.00 98.31 92 MET A O 1
ATOM 718 N N . ALA A 1 93 ? 4.154 2.486 -5.153 1.00 98.56 93 ALA A N 1
ATOM 719 C CA . ALA A 1 93 ? 2.947 3.210 -4.760 1.00 98.56 93 ALA A CA 1
ATOM 720 C C . ALA A 1 93 ? 1.934 2.277 -4.096 1.00 98.56 93 ALA A C 1
ATOM 722 O O . ALA A 1 93 ? 1.415 2.587 -3.028 1.00 98.56 93 ALA A O 1
ATOM 723 N N . SER A 1 94 ? 1.732 1.088 -4.657 1.00 98.50 94 SER A N 1
ATOM 724 C CA . SER A 1 94 ? 0.843 0.079 -4.068 1.00 98.50 94 SER A CA 1
ATOM 725 C C . SER A 1 94 ? 1.279 -0.308 -2.661 1.00 98.50 94 SER A C 1
ATOM 727 O O . SER A 1 94 ? 0.488 -0.248 -1.723 1.00 98.50 94 SER A O 1
ATOM 729 N N . PHE A 1 95 ? 2.562 -0.643 -2.495 1.00 98.50 95 PHE A N 1
ATOM 730 C CA . PHE A 1 95 ? 3.110 -1.016 -1.196 1.00 98.50 95 PHE A CA 1
ATOM 731 C C . PHE A 1 95 ? 3.007 0.127 -0.176 1.00 98.50 95 PHE A C 1
ATOM 733 O O . PHE A 1 95 ? 2.569 -0.096 0.950 1.00 98.50 95 PHE A O 1
ATOM 740 N N . GLN A 1 96 ? 3.392 1.350 -0.552 1.00 98.44 96 GLN A N 1
ATOM 741 C CA . GLN A 1 96 ? 3.380 2.499 0.357 1.00 98.44 96 GLN A CA 1
ATOM 742 C C . GLN A 1 96 ? 1.957 2.869 0.794 1.00 98.44 96 GLN A C 1
ATOM 744 O O . GLN A 1 96 ? 1.749 3.176 1.973 1.00 98.44 96 GLN A O 1
ATOM 749 N N . GLY A 1 97 ? 0.989 2.809 -0.128 1.00 98.44 97 GLY A N 1
ATOM 750 C CA . GLY A 1 97 ? -0.427 3.041 0.160 1.00 98.44 97 GLY A CA 1
ATOM 751 C C . GLY A 1 97 ? -0.981 2.000 1.131 1.00 98.44 97 GLY A C 1
ATOM 752 O O . GLY A 1 97 ? -1.563 2.346 2.162 1.00 98.44 97 GLY A O 1
ATOM 753 N N . ASP A 1 98 ? -0.712 0.721 0.868 1.00 98.50 98 ASP A N 1
ATOM 754 C CA . ASP A 1 98 ? -1.165 -0.365 1.733 1.00 98.50 98 ASP A CA 1
ATOM 755 C C . ASP A 1 98 ? -0.514 -0.315 3.117 1.00 98.50 98 ASP A C 1
ATOM 757 O O . ASP A 1 98 ? -1.210 -0.382 4.130 1.00 98.50 98 ASP A O 1
ATOM 761 N N . ALA A 1 99 ? 0.808 -0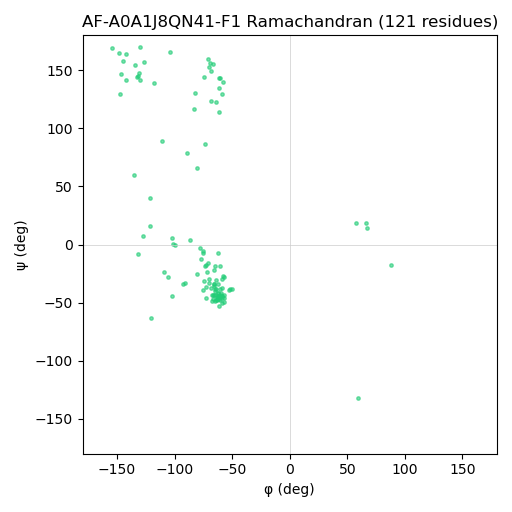.167 3.189 1.00 97.50 99 ALA A N 1
ATOM 762 C CA . ALA A 1 99 ? 1.538 -0.206 4.452 1.00 97.50 99 ALA A CA 1
ATOM 763 C C . ALA A 1 99 ? 1.193 0.972 5.379 1.00 97.50 99 ALA A C 1
ATOM 765 O O . ALA A 1 99 ? 1.170 0.801 6.600 1.00 97.50 99 ALA A O 1
ATOM 766 N N . THR A 1 100 ? 0.910 2.150 4.816 1.00 97.44 100 THR A N 1
ATOM 767 C CA . THR A 1 100 ? 0.680 3.379 5.595 1.00 97.44 100 THR A CA 1
ATOM 768 C C . THR A 1 100 ? -0.796 3.610 5.917 1.00 97.44 100 THR A C 1
ATOM 770 O O . THR A 1 100 ? -1.103 4.109 6.999 1.00 97.44 100 THR A O 1
ATOM 773 N N . PHE A 1 101 ? -1.711 3.232 5.017 1.00 98.12 101 PHE A N 1
ATOM 774 C CA . PHE A 1 101 ? -3.133 3.581 5.119 1.00 98.12 101 PHE A CA 1
ATOM 775 C C . PHE A 1 101 ? -4.024 2.340 5.175 1.00 98.12 101 PHE A C 1
ATOM 777 O O . PHE A 1 101 ? -4.644 2.063 6.209 1.00 98.12 101 PHE A O 1
ATOM 784 N N . HIS A 1 102 ? -4.030 1.523 4.116 1.00 98.19 102 HIS A N 1
ATOM 785 C CA . HIS A 1 102 ? -5.014 0.446 3.999 1.00 98.19 102 HIS A CA 1
ATOM 786 C C . HIS A 1 102 ? -4.841 -0.658 5.050 1.00 98.19 102 HIS A C 1
ATOM 788 O O . HIS A 1 102 ? -5.834 -1.108 5.633 1.00 98.19 102 HIS A O 1
ATOM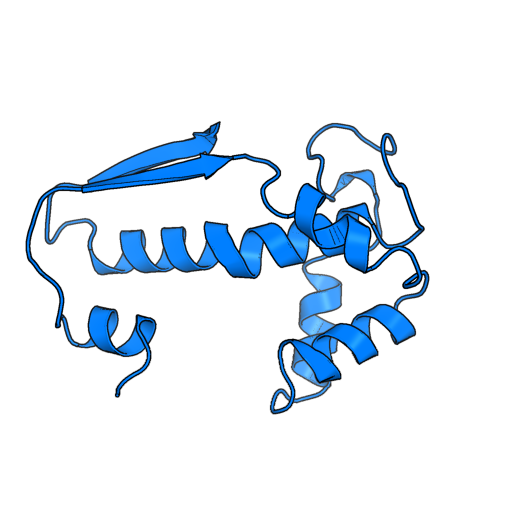 794 N N . ALA A 1 103 ? -3.614 -1.111 5.321 1.00 97.75 103 ALA A N 1
ATOM 795 C CA . ALA A 1 103 ? -3.354 -2.161 6.302 1.00 97.75 103 ALA A CA 1
ATOM 796 C C . ALA A 1 103 ? -3.659 -1.691 7.737 1.00 97.75 103 ALA A C 1
ATOM 798 O O . ALA A 1 103 ? -4.429 -2.387 8.410 1.00 97.75 103 ALA A O 1
ATOM 799 N N . PRO A 1 104 ? -3.195 -0.510 8.204 1.00 97.69 104 PRO A N 1
ATOM 800 C CA . PRO A 1 104 ? -3.615 0.037 9.493 1.00 97.69 104 PRO A CA 1
ATOM 801 C C . PRO A 1 104 ? -5.130 0.226 9.615 1.00 97.69 104 PRO A C 1
ATOM 803 O O . PRO A 1 104 ? -5.703 -0.169 10.633 1.00 97.69 104 PRO A O 1
ATOM 806 N N . ARG A 1 105 ? -5.812 0.749 8.584 1.00 98.06 105 ARG A N 1
ATOM 807 C CA . ARG A 1 105 ? -7.274 0.911 8.614 1.00 98.06 105 ARG A CA 1
ATOM 808 C C . ARG A 1 105 ? -7.995 -0.430 8.718 1.00 98.06 105 ARG A C 1
ATOM 810 O O . ARG A 1 105 ? -8.896 -0.578 9.546 1.00 98.06 105 ARG A O 1
ATOM 817 N N . ARG A 1 106 ? -7.614 -1.421 7.904 1.00 97.88 106 ARG A N 1
ATOM 818 C CA . ARG A 1 106 ? -8.212 -2.768 7.943 1.00 97.88 106 ARG A CA 1
ATOM 819 C C . ARG A 1 106 ? -7.968 -3.445 9.284 1.00 97.88 106 ARG A C 1
ATOM 821 O O . ARG A 1 106 ? -8.910 -3.997 9.845 1.00 97.88 106 ARG A O 1
ATOM 828 N N . PHE A 1 107 ? -6.749 -3.360 9.813 1.00 98.19 107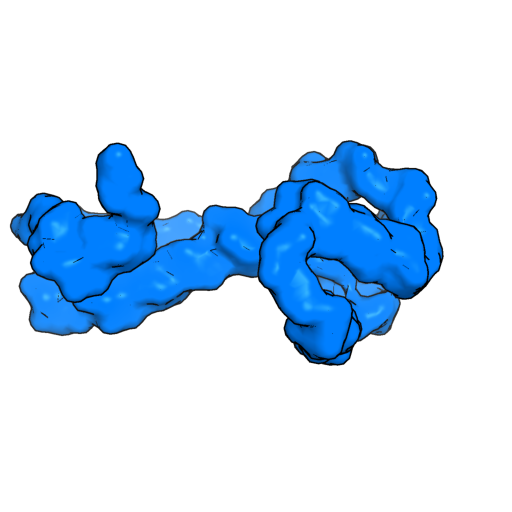 PHE A N 1
ATOM 829 C CA . PHE A 1 107 ? -6.421 -3.854 11.147 1.00 98.19 107 PHE A CA 1
ATOM 830 C C . PHE A 1 107 ? -7.309 -3.191 12.205 1.00 98.19 107 PHE A C 1
ATOM 832 O O . PHE A 1 107 ? -7.948 -3.878 13.001 1.00 98.19 107 PHE A O 1
ATOM 839 N N . PHE A 1 108 ? -7.420 -1.863 12.177 1.00 97.50 108 PHE A N 1
ATOM 840 C CA . PHE A 1 108 ? -8.209 -1.121 13.150 1.00 97.50 108 PHE A CA 1
ATOM 841 C C . PHE A 1 108 ? -9.695 -1.501 13.110 1.00 97.50 108 PHE A C 1
ATOM 843 O O . PHE A 1 108 ? -10.301 -1.784 14.145 1.00 97.50 108 PHE A O 1
ATOM 850 N N . LEU A 1 109 ? -10.268 -1.596 11.908 1.00 97.81 109 LEU A N 1
ATOM 851 C CA . LEU A 1 109 ? -11.639 -2.059 11.709 1.00 97.81 109 LEU A CA 1
ATOM 852 C C . LEU A 1 109 ? -11.832 -3.507 12.173 1.00 97.81 109 LEU A C 1
ATOM 854 O O . LEU A 1 109 ? -12.828 -3.784 12.835 1.00 97.81 109 LEU A O 1
ATOM 858 N N . GLN A 1 110 ? -10.890 -4.414 11.897 1.00 97.44 110 GLN A N 1
ATOM 859 C CA . GLN A 1 110 ? -10.962 -5.807 12.358 1.00 97.44 110 GLN A CA 1
ATOM 860 C C . GLN A 1 110 ? -10.999 -5.915 13.885 1.00 97.44 110 GLN A C 1
ATOM 862 O O . GLN A 1 110 ? -11.729 -6.749 14.409 1.00 97.44 110 GLN A O 1
ATOM 867 N N . GLN A 1 111 ? -10.247 -5.071 14.597 1.00 97.56 111 GLN A N 1
ATOM 868 C CA . GLN A 1 111 ? -10.205 -5.110 16.062 1.00 97.56 111 GLN A CA 1
ATOM 869 C C . GLN A 1 111 ? -11.389 -4.398 16.732 1.00 97.56 111 GLN A C 1
ATOM 871 O O . GLN A 1 111 ? -11.705 -4.691 17.884 1.00 97.56 111 GLN A O 1
ATOM 876 N N . ARG A 1 112 ? -12.024 -3.424 16.064 1.00 96.62 112 ARG A N 1
ATOM 877 C CA . ARG A 1 112 ? -13.062 -2.575 16.683 1.00 96.62 112 ARG A CA 1
ATOM 878 C C . ARG A 1 112 ? -14.478 -2.830 16.188 1.00 96.62 112 ARG A C 1
ATOM 880 O O . ARG A 1 112 ? -15.428 -2.531 16.915 1.00 96.62 112 ARG A O 1
ATOM 887 N N . SER A 1 113 ? -14.636 -3.383 14.988 1.00 94.62 113 SER A N 1
ATOM 888 C CA . SER A 1 113 ? -15.948 -3.747 14.454 1.00 94.62 113 SER A CA 1
ATOM 889 C C . SER A 1 113 ? -16.636 -4.750 15.383 1.00 94.62 113 SER A C 1
ATOM 891 O O . SER A 1 113 ? -16.044 -5.746 15.788 1.00 94.62 113 SER A O 1
ATOM 893 N N . GLY A 1 114 ? -17.887 -4.469 15.749 1.00 92.88 114 GLY A N 1
ATOM 894 C CA . GLY A 1 114 ? -18.671 -5.275 16.692 1.00 92.88 114 GLY A CA 1
ATOM 895 C C . GLY A 1 114 ? -18.496 -4.897 18.167 1.00 92.88 114 GLY A C 1
ATOM 896 O O . GLY A 1 114 ? -19.364 -5.233 18.965 1.00 92.88 114 GLY A O 1
ATOM 897 N N . SER A 1 115 ? -17.437 -4.162 18.525 1.00 94.44 115 SER A N 1
ATOM 898 C CA . SER A 1 115 ? -17.300 -3.549 19.859 1.00 94.44 115 SER A CA 1
ATOM 899 C C . SER A 1 115 ? -17.879 -2.134 19.899 1.00 94.44 115 SER A C 1
ATOM 901 O O . SER A 1 115 ? -18.444 -1.734 20.907 1.00 94.44 115 SER A O 1
ATOM 903 N N . GLN A 1 116 ? -17.782 -1.401 18.787 1.00 95.44 116 GLN A N 1
ATOM 904 C CA . GLN A 1 116 ? -18.350 -0.064 18.617 1.00 95.44 116 GLN A CA 1
ATOM 905 C C . GLN A 1 116 ? -18.891 0.121 17.199 1.00 95.44 116 GLN A C 1
ATOM 907 O O . GLN A 1 116 ? -18.566 -0.654 16.296 1.00 95.44 116 GLN A O 1
ATOM 912 N N . SER A 1 117 ? -19.724 1.141 16.995 1.00 97.81 117 SER A N 1
ATOM 913 C CA . SER A 1 117 ? -20.250 1.463 15.667 1.00 97.81 117 SER A CA 1
ATOM 914 C C . SER A 1 117 ? -19.138 1.986 14.760 1.00 97.81 117 SER A C 1
ATOM 916 O O . SER A 1 117 ? -18.477 2.975 15.084 1.00 97.81 117 SER A O 1
ATOM 918 N N . THR A 1 118 ? -18.945 1.330 13.619 1.00 97.81 118 THR A N 1
ATOM 919 C CA . THR A 1 118 ? -17.914 1.678 12.641 1.00 97.81 118 THR A CA 1
ATOM 920 C C . THR A 1 118 ? -18.516 1.781 11.245 1.00 97.81 118 THR A C 1
ATOM 922 O O . THR A 1 118 ? -19.381 0.991 10.865 1.00 97.81 118 THR A O 1
ATOM 925 N N . TRP A 1 119 ? -18.040 2.749 10.466 1.00 97.50 119 TRP A N 1
ATOM 926 C CA . TRP A 1 119 ? -18.315 2.841 9.033 1.00 97.50 119 TRP A CA 1
ATOM 927 C C . TRP A 1 119 ? -17.010 3.047 8.280 1.00 97.50 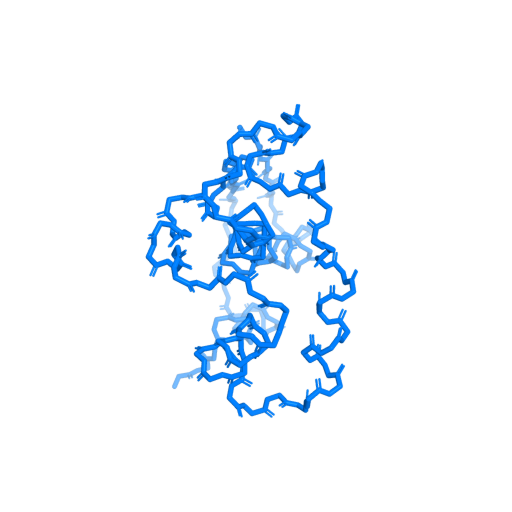119 TRP A C 1
ATOM 929 O O . TRP A 1 119 ? -16.081 3.678 8.791 1.00 97.50 119 TRP A O 1
ATOM 939 N N . ALA A 1 120 ? -16.943 2.511 7.065 1.00 96.94 120 ALA A N 1
ATOM 940 C CA . ALA A 1 120 ? -15.775 2.658 6.220 1.00 96.94 120 ALA A CA 1
ATOM 941 C C . ALA A 1 120 ? -16.150 3.085 4.807 1.00 96.94 120 ALA A C 1
ATOM 943 O O . ALA A 1 120 ? -17.175 2.650 4.284 1.00 96.94 120 ALA A O 1
ATOM 944 N N . PHE A 1 121 ? -15.298 3.904 4.201 1.00 96.44 121 PHE A N 1
ATOM 945 C CA . PHE A 1 121 ? -15.408 4.287 2.800 1.00 96.44 121 PHE A CA 1
ATOM 946 C C . PHE A 1 121 ? -14.073 4.103 2.078 1.00 96.44 121 PHE A C 1
ATOM 948 O O . PHE A 1 121 ? -13.044 3.790 2.686 1.00 96.44 121 PHE A O 1
ATOM 955 N N . ARG A 1 122 ? -14.148 4.235 0.762 1.00 91.75 122 ARG A N 1
ATOM 956 C CA . ARG A 1 122 ? -13.046 4.204 -0.186 1.00 91.75 122 ARG A CA 1
ATOM 957 C C . ARG A 1 122 ? -13.439 5.145 -1.320 1.00 91.75 122 ARG A C 1
ATOM 959 O O . ARG A 1 122 ? -14.577 5.036 -1.783 1.00 91.75 122 ARG A O 1
ATOM 966 N N . GLU A 1 123 ? -12.550 6.061 -1.678 1.00 74.44 123 GLU A N 1
ATOM 967 C CA . GLU A 1 123 ? -12.756 7.079 -2.724 1.00 74.44 123 GLU A CA 1
ATOM 968 C C . GLU A 1 123 ? -11.711 7.000 -3.830 1.00 74.44 123 GLU A C 1
ATOM 970 O O . GLU A 1 123 ? -10.544 6.689 -3.510 1.00 74.44 123 GLU A O 1
#

Sequence (123 aa):
MADPQQLVLQGSIADIPFITGDCDDEGTIFSFSTLNITTDAQLAEYLQTYWFPSAPAAAIEQLLVYYPQDPTQGSPYDTGALYELSAQFKRMASFQGDATFHAPRRFFLQQRSGSQSTWAFRE

Radius of gyration: 16.37 Å; Cα contacts (8 Å, |Δi|>4): 161; chains: 1; bounding box: 38×25×43 Å

InterPro domains:
  IPR029058 Alpha/Beta hydrolase fold [G3DSA:3.40.50.1820] (1-123)
  IPR029058 Alpha/Beta hydrolase fold [SSF53474] (2-122)

Secondary structure (DSSP, 8-state):
---HHHHHHTT-S----EEEEE-TTTTHHHHGGGTT--SHHHHHHHIIIII-TTS-HHHHHHHHHHS-S-GGGSSSTT-TTTT--STTHHHHHHHHHIIIIIHHHHHHHHHHBTTB-EEEEE-

Nearest PDB structures (foldseek):
  1gz7-assembly4_D  TM=9.662E-01  e=6.152E-10  Diutina rugosa
  1thg-assembly1_A  TM=9.556E-01  e=2.329E-09  Geotrichum candidum
  1crl-assembly1_A  TM=9.703E-01  e=3.779E-09  Diutina rugosa
  4upd-assembly1_A  TM=9.316E-01  e=1.057E-08  Ophiostoma piceae
  4be4-assembly1_A  TM=9.384E-01  e=2.956E-08  Ophiostoma piceae

Solvent-accessible surface area (backbone atoms only — not comparable to full-atom values): 7065 Å² total; per-residue (Å²): 131,80,56,70,71,55,31,57,74,70,59,67,59,84,92,58,71,50,75,51,67,49,56,80,47,61,11,46,76,65,31,68,81,47,58,87,36,55,47,70,66,53,46,49,49,49,43,37,67,74,75,36,70,85,58,57,67,68,60,53,55,50,48,49,64,76,48,46,75,55,46,54,81,10,26,60,65,89,48,39,74,56,86,57,83,26,74,36,34,16,32,47,4,38,51,49,20,34,69,70,45,52,48,53,50,50,52,51,46,67,76,38,54,89,80,41,59,70,49,76,58,75,88

Mean predicted aligned error: 2.84 Å

Organism: NCBI:txid180088

pLDDT: mean 96.91, std 3.73, range [67.06, 98.69]